Protein AF-A0A3E4Q6G0-F1 (afdb_monomer_lite)

Radius of gyration: 14.7 Å; chains: 1; bounding box: 34×26×39 Å

Sequence (62 aa):
MDNELQCKRCGKPIKGGCYNAPDGPFCVDCWDKKISEKVKYNYEKQALKRLQAIGLGFKKSK

pLDDT: mean 90.2, std 11.76, range [46.47, 97.62]

Foldseek 3Di:
DPPFFAAPPPRDGDPDDWDQFPVGTHHPCCVPPPDDPVRV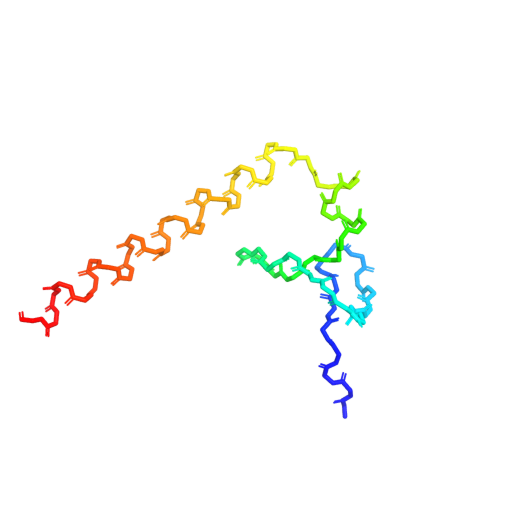VVRVVVVVVVVVVVVVVVVVVD

Organism: Bacteroides uniformis (NCBI:txid820)

Secondary structure (DSSP, 8-state):
-----B-TTT--B--S-EEEETTEEEEHHHHHHHS-HHHHHHHHHHHHHHHHHHHHHHHHT-

Structure (mmCIF, N/CA/C/O backbone):
data_AF-A0A3E4Q6G0-F1
#
_entry.id   AF-A0A3E4Q6G0-F1
#
loop_
_atom_site.group_PDB
_atom_site.id
_atom_site.type_symbol
_atom_site.label_atom_id
_atom_site.label_alt_id
_atom_site.label_comp_id
_atom_site.label_asym_id
_atom_site.label_entity_id
_atom_site.label_seq_id
_atom_site.pdbx_PDB_ins_code
_atom_site.Cartn_x
_atom_site.Cartn_y
_atom_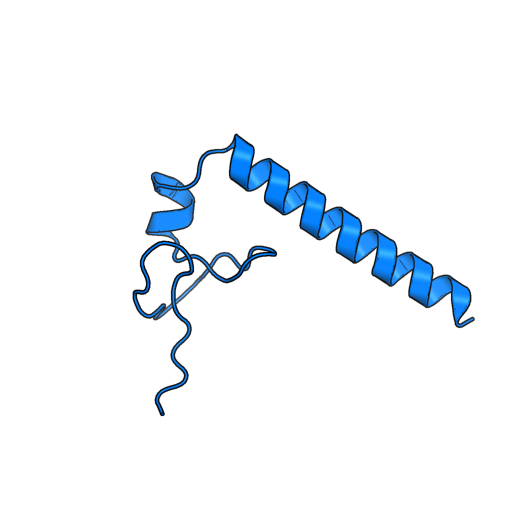site.Cartn_z
_atom_site.occupancy
_atom_site.B_iso_or_equiv
_atom_site.auth_seq_id
_atom_site.auth_comp_id
_atom_site.auth_asym_id
_atom_site.auth_atom_id
_atom_site.pdbx_PDB_model_num
ATOM 1 N N . MET A 1 1 ? 7.142 -17.153 19.243 1.00 46.47 1 MET A N 1
ATOM 2 C CA . MET A 1 1 ? 6.816 -15.776 18.824 1.00 46.47 1 MET A CA 1
ATOM 3 C C . MET A 1 1 ? 5.858 -15.911 17.666 1.00 46.47 1 MET A C 1
ATOM 5 O O . MET A 1 1 ? 6.279 -16.360 16.607 1.00 46.47 1 MET A O 1
ATOM 9 N N . ASP A 1 2 ? 4.579 -15.648 17.897 1.00 59.44 2 ASP A N 1
ATOM 10 C CA . ASP A 1 2 ? 3.561 -15.699 16.853 1.00 59.44 2 ASP A CA 1
ATOM 11 C C . ASP A 1 2 ? 3.882 -14.626 15.805 1.00 59.44 2 ASP A C 1
ATOM 13 O O . ASP A 1 2 ? 3.704 -13.430 16.028 1.00 59.44 2 ASP A O 1
ATOM 17 N N . ASN A 1 3 ? 4.447 -15.061 14.674 1.00 74.81 3 ASN A N 1
ATOM 18 C CA . ASN A 1 3 ? 4.790 -14.236 13.510 1.00 74.81 3 ASN A CA 1
ATOM 19 C C . ASN A 1 3 ? 3.512 -13.878 12.727 1.00 74.81 3 ASN A C 1
ATOM 21 O O . ASN A 1 3 ? 3.413 -14.085 11.518 1.00 74.81 3 ASN A O 1
ATOM 25 N N . GLU A 1 4 ? 2.486 -13.399 13.426 1.00 86.62 4 GLU A N 1
ATOM 26 C CA . GLU A 1 4 ? 1.244 -12.988 12.788 1.00 86.62 4 GLU A CA 1
ATOM 27 C C . GLU A 1 4 ? 1.487 -11.718 11.969 1.00 86.62 4 GLU A C 1
ATOM 29 O O . GLU A 1 4 ? 2.086 -10.748 12.437 1.00 86.62 4 GLU A O 1
ATOM 34 N N . LEU A 1 5 ? 1.011 -11.717 10.724 1.00 91.88 5 LEU A N 1
ATOM 35 C CA . LEU A 1 5 ? 1.099 -10.565 9.836 1.00 91.88 5 LEU A CA 1
ATOM 36 C C . LEU A 1 5 ? 0.327 -9.391 10.455 1.00 91.88 5 LEU A C 1
ATOM 38 O O . LEU A 1 5 ? -0.858 -9.521 10.742 1.00 91.88 5 LEU A O 1
ATOM 42 N N . GLN A 1 6 ? 0.963 -8.235 10.646 1.00 95.31 6 GLN A N 1
ATOM 43 C CA . GLN A 1 6 ? 0.324 -7.075 11.278 1.00 95.31 6 GLN A CA 1
ATOM 44 C C . GLN A 1 6 ? 0.061 -5.959 10.276 1.00 95.31 6 GLN A C 1
ATOM 46 O O . GLN A 1 6 ? 0.906 -5.629 9.447 1.00 95.31 6 GLN A O 1
ATOM 51 N N . CYS A 1 7 ? -1.103 -5.323 10.385 1.00 96.06 7 CYS A N 1
ATOM 52 C CA . CYS A 1 7 ? -1.431 -4.166 9.565 1.00 96.06 7 CYS A CA 1
ATOM 53 C C . CYS A 1 7 ? -0.502 -2.990 9.884 1.00 96.06 7 CYS A C 1
ATOM 55 O O . CYS A 1 7 ? -0.507 -2.467 10.999 1.00 96.06 7 CYS A O 1
ATOM 57 N N . LYS A 1 8 ? 0.198 -2.484 8.869 1.00 95.62 8 LYS A N 1
ATOM 58 C CA . LYS A 1 8 ? 1.122 -1.351 8.965 1.00 95.62 8 LYS A CA 1
ATOM 59 C C . LYS A 1 8 ? 0.476 -0.090 9.543 1.00 95.62 8 LYS A C 1
ATOM 61 O O . LYS A 1 8 ? 1.156 0.704 10.188 1.00 95.62 8 LYS A O 1
ATOM 66 N N . ARG A 1 9 ? -0.830 0.109 9.325 1.00 95.44 9 ARG A N 1
ATOM 67 C CA . ARG A 1 9 ? -1.553 1.290 9.822 1.00 95.44 9 ARG A CA 1
ATOM 68 C C . ARG A 1 9 ? -2.013 1.160 11.267 1.00 95.44 9 ARG A C 1
ATOM 70 O O . ARG A 1 9 ? -1.883 2.122 12.014 1.00 95.44 9 ARG A O 1
ATOM 77 N N . CYS A 1 10 ? -2.651 0.045 11.622 1.00 95.69 10 CYS A N 1
ATOM 78 C CA . CYS A 1 10 ? -3.358 -0.089 12.900 1.00 95.69 10 CYS A CA 1
ATOM 79 C C . CYS A 1 10 ? -2.719 -1.080 13.877 1.00 95.69 10 CYS A C 1
ATOM 81 O O . CYS A 1 10 ? -3.235 -1.224 14.980 1.00 95.69 10 CYS A O 1
ATOM 83 N N . GLY A 1 11 ? -1.658 -1.785 13.477 1.00 94.75 11 GLY A N 1
ATOM 84 C CA . GLY A 1 11 ? -0.938 -2.762 14.300 1.00 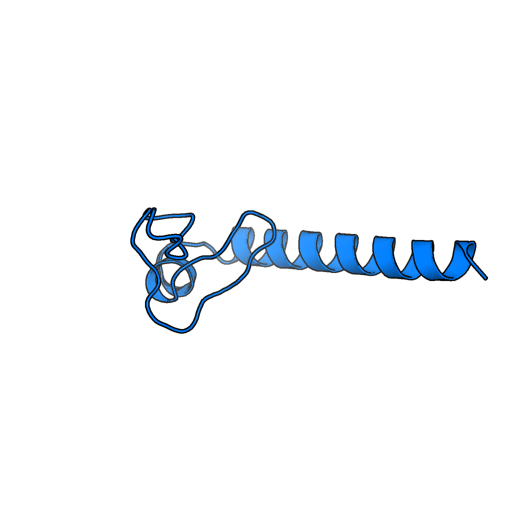94.75 11 GLY A CA 1
ATOM 85 C C . GLY A 1 11 ? -1.698 -4.060 14.583 1.00 94.75 11 GLY A C 1
ATOM 86 O O . GLY A 1 11 ? -1.135 -4.984 15.154 1.00 94.75 11 GLY A O 1
ATOM 87 N N . LYS A 1 12 ? -2.973 -4.165 14.188 1.00 94.75 12 LYS A N 1
ATOM 88 C CA . LYS A 1 12 ? -3.776 -5.366 14.442 1.00 94.75 12 LYS A CA 1
ATOM 89 C C . LYS A 1 12 ? -3.297 -6.547 13.582 1.00 94.75 12 LYS A C 1
ATOM 91 O O . LYS A 1 12 ? -2.964 -6.319 12.411 1.00 94.75 12 LYS A O 1
ATOM 96 N N . PRO A 1 13 ? -3.344 -7.785 14.109 1.00 95.38 13 PRO A N 1
ATOM 97 C CA . PRO A 1 13 ? -3.125 -8.994 13.323 1.00 95.38 13 PRO A CA 1
ATOM 98 C C . PRO A 1 13 ? -4.095 -9.088 12.139 1.00 95.38 13 PRO A C 1
ATOM 100 O O . PRO A 1 13 ? -5.285 -8.779 12.254 1.00 95.38 13 PRO A O 1
ATOM 103 N N . ILE A 1 14 ? -3.581 -9.522 10.997 1.00 94.38 14 ILE A N 1
ATOM 104 C CA . ILE A 1 14 ? -4.314 -9.769 9.762 1.00 94.38 14 ILE A CA 1
ATOM 105 C C . ILE A 1 14 ? -4.622 -11.266 9.708 1.00 94.38 14 ILE A C 1
ATOM 107 O O . ILE A 1 14 ? -3.723 -12.085 9.563 1.00 94.38 14 ILE A O 1
ATOM 111 N N . LYS A 1 15 ? -5.908 -11.616 9.794 1.00 86.94 15 LYS A N 1
ATOM 112 C CA . LYS A 1 15 ? -6.385 -13.011 9.801 1.00 86.94 15 LYS A CA 1
ATOM 113 C C . LYS A 1 15 ? -6.892 -13.507 8.435 1.00 86.94 15 LYS A C 1
ATOM 115 O O . LYS A 1 15 ? -7.438 -14.598 8.349 1.00 86.94 15 LYS A O 1
ATOM 120 N N . GLY A 1 16 ? -6.756 -12.701 7.378 1.00 85.62 16 GLY A N 1
ATOM 121 C CA . GLY A 1 16 ? -7.291 -12.984 6.042 1.00 85.62 16 GLY A CA 1
ATOM 122 C C . GLY A 1 16 ? -6.588 -12.179 4.946 1.00 85.62 16 GLY A C 1
ATOM 123 O O . GLY A 1 16 ? -5.414 -11.845 5.080 1.00 85.62 16 GLY A O 1
ATOM 124 N N . GLY A 1 17 ? -7.305 -11.854 3.866 1.00 90.19 17 GLY A N 1
ATOM 125 C CA . GLY A 1 17 ? -6.760 -11.077 2.748 1.00 90.19 17 GLY A CA 1
ATOM 126 C C . GLY A 1 17 ? -6.161 -9.730 3.179 1.00 90.19 17 GLY A C 1
ATOM 127 O O . GLY A 1 17 ? -6.652 -9.074 4.102 1.00 90.19 17 GLY A O 1
ATOM 128 N N . CYS A 1 18 ? -5.092 -9.311 2.500 1.00 95.44 18 CYS A N 1
ATOM 129 C CA . CYS A 1 18 ? -4.415 -8.047 2.772 1.00 95.44 18 CYS A CA 1
ATOM 130 C C . CYS A 1 18 ? -3.929 -7.363 1.496 1.00 95.44 18 CYS A C 1
ATOM 132 O O . CYS A 1 18 ? -3.724 -8.004 0.466 1.00 95.44 18 CYS A O 1
ATOM 134 N N . TYR A 1 19 ? -3.703 -6.056 1.601 1.00 96.19 19 TYR A N 1
ATOM 135 C CA . TYR A 1 19 ? -3.036 -5.277 0.567 1.00 96.19 19 TYR A CA 1
ATOM 136 C C . TYR A 1 19 ? -1.551 -5.175 0.902 1.00 96.19 19 TYR A C 1
ATOM 138 O O . TYR A 1 19 ? -1.175 -4.535 1.885 1.00 96.19 19 TYR A O 1
ATOM 146 N N . ASN A 1 20 ? -0.706 -5.813 0.093 1.00 93.75 20 ASN A N 1
ATOM 147 C CA . ASN A 1 20 ? 0.741 -5.809 0.284 1.00 93.75 20 ASN A CA 1
ATOM 148 C C . ASN A 1 20 ? 1.379 -4.590 -0.399 1.00 93.75 20 ASN A C 1
ATOM 150 O O . ASN A 1 20 ? 1.828 -4.663 -1.544 1.00 93.75 20 ASN A O 1
ATOM 154 N N . ALA A 1 21 ? 1.376 -3.450 0.286 1.00 95.12 21 ALA A N 1
ATOM 155 C CA . ALA A 1 21 ? 1.973 -2.228 -0.234 1.00 95.12 21 ALA A CA 1
ATOM 156 C C . ALA A 1 21 ? 3.505 -2.213 -0.032 1.00 95.12 21 ALA A C 1
ATOM 158 O O . ALA A 1 21 ? 4.024 -2.903 0.847 1.00 95.12 21 ALA A O 1
ATOM 159 N N . PRO A 1 22 ? 4.247 -1.372 -0.781 1.00 94.25 22 PRO A N 1
ATOM 160 C CA . PRO A 1 22 ? 5.702 -1.235 -0.658 1.00 94.25 22 PRO A CA 1
ATOM 161 C C . PRO A 1 22 ? 6.258 -0.977 0.753 1.00 94.25 22 PRO A C 1
ATOM 163 O O . PRO A 1 22 ? 7.416 -1.331 0.989 1.00 94.25 22 PRO A O 1
ATOM 166 N N . ASP A 1 23 ? 5.459 -0.376 1.643 1.00 90.00 23 ASP A N 1
ATOM 167 C CA . ASP A 1 23 ? 5.814 -0.037 3.035 1.00 90.00 23 ASP A CA 1
ATOM 168 C C . ASP A 1 23 ? 5.361 -1.091 4.063 1.00 90.00 23 ASP A C 1
ATOM 170 O O . ASP A 1 23 ? 5.597 -0.938 5.267 1.00 90.00 23 ASP A O 1
ATOM 174 N N . GLY A 1 24 ? 4.672 -2.135 3.606 1.00 94.25 24 GLY A N 1
ATOM 175 C CA . GLY A 1 24 ? 4.143 -3.211 4.432 1.00 94.25 24 GLY A CA 1
ATOM 176 C C . GLY A 1 24 ? 2.663 -3.512 4.174 1.00 94.25 24 GLY A C 1
ATOM 177 O O . GLY A 1 24 ? 1.975 -2.782 3.455 1.00 94.25 24 GLY A O 1
ATOM 178 N N . PRO A 1 25 ? 2.156 -4.600 4.775 1.00 95.88 25 PRO A N 1
ATOM 179 C CA . PRO A 1 25 ? 0.794 -5.068 4.562 1.00 95.88 25 PRO A CA 1
ATOM 180 C C . PRO A 1 25 ? -0.231 -4.190 5.288 1.00 95.88 25 PRO A C 1
ATOM 182 O O . PRO A 1 25 ? -0.026 -3.766 6.425 1.00 95.88 25 PRO A O 1
ATOM 185 N N . PHE A 1 26 ? -1.382 -3.964 4.665 1.00 97.06 26 PHE A N 1
ATOM 186 C CA . PHE A 1 26 ? -2.537 -3.301 5.268 1.00 97.06 26 PHE A CA 1
ATOM 187 C C . PHE A 1 26 ? -3.719 -4.269 5.329 1.00 97.06 26 PHE A C 1
ATOM 189 O O . PHE A 1 26 ? -3.978 -5.009 4.379 1.00 97.06 26 PHE A O 1
ATOM 196 N N . CYS A 1 27 ? -4.478 -4.236 6.427 1.00 96.31 27 CYS A N 1
ATOM 197 C CA . CYS A 1 27 ? -5.793 -4.870 6.441 1.00 96.31 27 CYS A CA 1
ATOM 198 C C . CYS A 1 27 ? -6.757 -4.117 5.510 1.00 96.31 27 CYS A C 1
ATOM 200 O O . CYS A 1 27 ? -6.608 -2.906 5.307 1.00 96.31 27 CYS A O 1
ATOM 202 N N . VAL A 1 28 ? -7.763 -4.829 4.998 1.00 95.62 28 VAL A N 1
ATOM 203 C CA . VAL A 1 28 ? -8.767 -4.303 4.056 1.00 95.62 28 VAL A CA 1
ATOM 204 C C . VAL A 1 28 ? -9.420 -3.023 4.584 1.00 95.62 28 VAL A C 1
ATOM 206 O O . VAL A 1 28 ? -9.411 -2.002 3.904 1.00 95.62 28 VAL A O 1
ATOM 209 N N . ASP A 1 29 ? -9.852 -3.012 5.850 1.00 95.50 29 ASP A N 1
ATOM 210 C CA . ASP A 1 29 ? -10.474 -1.828 6.457 1.00 95.50 29 ASP A CA 1
ATOM 211 C C . ASP A 1 29 ? -9.580 -0.588 6.445 1.00 95.50 29 ASP A C 1
ATOM 213 O O . ASP A 1 29 ? -10.057 0.527 6.226 1.00 95.50 29 ASP A O 1
ATOM 217 N N . CYS A 1 30 ? -8.286 -0.749 6.738 1.00 96.31 30 CYS A N 1
ATOM 218 C CA . CYS A 1 30 ? -7.381 0.393 6.732 1.00 96.31 30 CYS A CA 1
ATOM 219 C C . CYS A 1 30 ? -7.137 0.870 5.308 1.00 96.31 30 CYS A C 1
ATOM 221 O O . CYS A 1 30 ?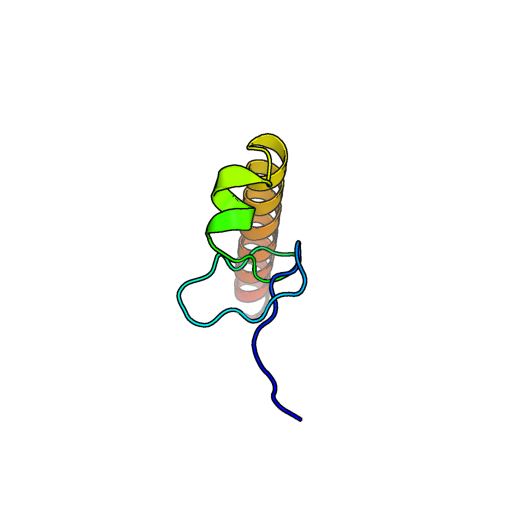 -7.194 2.076 5.082 1.00 96.31 30 CYS A O 1
ATOM 223 N N . TRP A 1 31 ? -6.895 -0.051 4.376 1.00 96.19 31 TRP A N 1
ATOM 224 C CA . TRP A 1 31 ? -6.655 0.290 2.980 1.00 96.19 31 TRP A CA 1
ATOM 225 C C . TRP A 1 31 ? -7.838 1.041 2.366 1.00 96.19 31 TRP A C 1
ATOM 227 O O . TRP A 1 31 ? -7.651 2.128 1.825 1.00 96.19 31 TRP A O 1
ATOM 237 N N . ASP A 1 32 ? -9.055 0.527 2.526 1.00 95.19 32 ASP A N 1
ATOM 238 C CA . ASP A 1 32 ? -10.228 1.084 1.853 1.00 95.19 32 ASP A CA 1
ATOM 239 C C . ASP A 1 32 ? -10.715 2.381 2.502 1.00 95.19 32 ASP A C 1
ATOM 241 O O . ASP A 1 32 ? -11.088 3.315 1.796 1.00 95.19 32 ASP A O 1
ATOM 245 N N . LYS A 1 33 ? -10.681 2.469 3.839 1.00 96.12 33 LYS A N 1
ATOM 246 C CA . LYS A 1 33 ? -11.332 3.568 4.578 1.00 96.12 33 LYS A CA 1
ATOM 247 C C . LYS A 1 33 ? -10.369 4.627 5.106 1.00 96.12 33 LYS A C 1
ATOM 249 O O . LYS A 1 33 ? -10.802 5.728 5.432 1.00 96.12 33 LYS A O 1
ATOM 254 N N . LYS A 1 34 ? -9.087 4.293 5.296 1.00 95.06 34 LYS A N 1
ATOM 255 C CA . LYS A 1 34 ? -8.131 5.143 6.039 1.00 95.06 34 LYS A CA 1
ATOM 256 C C . LYS A 1 34 ? -6.913 5.566 5.231 1.00 95.06 34 LYS A C 1
ATOM 258 O O . LYS A 1 34 ? -6.187 6.451 5.684 1.00 95.06 34 LYS A O 1
ATOM 263 N N . ILE A 1 35 ? -6.663 4.944 4.081 1.00 95.75 35 ILE A N 1
ATOM 264 C CA . ILE A 1 35 ? -5.604 5.350 3.160 1.00 95.75 35 ILE A CA 1
ATOM 265 C C . ILE A 1 35 ? -6.237 6.156 2.032 1.00 95.75 35 ILE A C 1
ATOM 267 O O . ILE A 1 35 ? -7.171 5.702 1.380 1.00 95.75 35 ILE A O 1
ATOM 271 N N . SER A 1 36 ? -5.729 7.366 1.807 1.00 96.81 36 SER A N 1
ATOM 272 C CA . SER A 1 36 ? -6.227 8.228 0.738 1.00 96.81 36 SER A CA 1
ATOM 273 C C . SER A 1 36 ? -5.788 7.727 -0.637 1.00 96.81 36 SER A C 1
ATOM 275 O O . SER A 1 36 ? -4.701 7.166 -0.789 1.00 96.81 36 SER A O 1
ATOM 277 N N . GLU A 1 37 ? -6.587 8.015 -1.664 1.00 97.06 37 GLU A N 1
ATOM 278 C CA . GLU A 1 37 ? -6.279 7.654 -3.056 1.00 97.06 37 GLU A CA 1
ATOM 279 C C . GLU A 1 37 ? -4.915 8.191 -3.514 1.00 97.06 37 GLU A C 1
ATOM 281 O O . GLU A 1 37 ? -4.148 7.486 -4.166 1.00 97.06 37 GLU A O 1
ATOM 286 N N . LYS A 1 38 ? -4.537 9.402 -3.076 1.00 97.56 38 LYS A N 1
ATOM 287 C CA . LYS A 1 38 ? -3.204 9.972 -3.341 1.00 97.56 38 LYS A CA 1
ATOM 288 C C . LYS A 1 38 ? -2.075 9.084 -2.805 1.00 97.56 38 LYS A C 1
ATOM 290 O O . LYS A 1 38 ? -1.048 8.930 -3.462 1.00 97.56 38 LYS A O 1
ATOM 295 N N . VAL A 1 39 ? -2.244 8.512 -1.612 1.00 96.44 39 VAL A N 1
ATOM 296 C CA . VAL A 1 39 ? -1.252 7.609 -1.013 1.00 96.44 39 VAL A CA 1
ATOM 297 C C . VAL A 1 39 ? -1.243 6.263 -1.739 1.00 96.44 39 VAL A C 1
ATOM 299 O O . VAL A 1 39 ? -0.161 5.780 -2.070 1.00 96.44 39 VAL A O 1
ATOM 302 N N . LYS A 1 40 ? -2.411 5.697 -2.073 1.00 96.75 40 LYS A N 1
ATOM 303 C CA . LYS A 1 40 ? -2.508 4.455 -2.863 1.00 96.75 40 LYS A CA 1
ATOM 304 C C . LYS A 1 40 ? -1.806 4.588 -4.217 1.00 96.75 40 LYS A C 1
ATOM 306 O O . LYS A 1 40 ? -0.988 3.744 -4.569 1.00 96.75 40 LYS A O 1
ATOM 311 N N . TYR A 1 41 ? -2.026 5.697 -4.917 1.00 97.19 41 TYR A N 1
ATOM 312 C CA . TYR A 1 41 ? -1.365 5.996 -6.187 1.00 97.19 41 TYR A CA 1
ATOM 313 C C . TYR A 1 41 ? 0.160 6.125 -6.054 1.00 97.19 41 TYR A C 1
ATOM 315 O O . TYR A 1 41 ? 0.923 5.636 -6.889 1.00 97.19 41 TYR A O 1
ATOM 323 N N . ASN A 1 42 ? 0.643 6.740 -4.971 1.00 97.62 42 ASN A N 1
ATOM 324 C CA . ASN A 1 42 ? 2.078 6.781 -4.694 1.00 97.62 42 ASN A CA 1
ATOM 325 C C . ASN A 1 42 ? 2.654 5.382 -4.421 1.00 97.62 42 ASN A C 1
ATOM 327 O O . ASN A 1 42 ? 3.785 5.109 -4.827 1.00 97.62 42 ASN A O 1
ATOM 331 N N . TYR A 1 43 ? 1.902 4.495 -3.765 1.00 97.38 43 TYR A N 1
ATOM 332 C CA . TYR A 1 43 ? 2.307 3.101 -3.584 1.00 97.38 43 TYR A CA 1
ATOM 333 C C . TYR A 1 43 ? 2.369 2.334 -4.901 1.00 97.38 43 TYR A C 1
ATOM 335 O O . TYR A 1 43 ? 3.363 1.650 -5.146 1.00 97.38 43 TYR A O 1
ATOM 343 N N . GLU A 1 44 ? 1.384 2.505 -5.778 1.00 96.38 44 GLU A N 1
ATOM 344 C CA . GLU A 1 44 ? 1.402 1.919 -7.121 1.00 96.38 44 GLU A CA 1
ATOM 345 C C . GLU A 1 44 ? 2.648 2.360 -7.904 1.00 96.38 44 GLU A C 1
ATOM 347 O O . GLU A 1 44 ? 3.412 1.523 -8.388 1.00 96.38 44 GLU A O 1
ATOM 352 N N . LYS A 1 45 ? 2.943 3.667 -7.935 1.00 97.56 45 LYS A N 1
ATOM 353 C CA . LYS A 1 45 ? 4.157 4.199 -8.579 1.00 97.56 45 LYS A CA 1
ATOM 354 C C . LYS A 1 45 ? 5.438 3.571 -8.046 1.00 97.56 45 LYS A C 1
ATOM 356 O O . LYS A 1 45 ? 6.349 3.275 -8.818 1.00 97.56 45 LYS A O 1
ATOM 361 N N . GLN A 1 46 ? 5.541 3.402 -6.731 1.00 97.06 46 GLN A N 1
ATOM 362 C CA . GLN A 1 46 ? 6.707 2.772 -6.117 1.00 97.06 46 GLN A CA 1
ATOM 363 C C . GLN A 1 46 ? 6.823 1.296 -6.504 1.00 97.06 46 GLN A C 1
ATOM 365 O O . GLN A 1 46 ? 7.919 0.849 -6.844 1.00 97.06 46 GLN A O 1
ATOM 370 N N . ALA A 1 47 ? 5.712 0.557 -6.502 1.00 96.00 47 ALA A N 1
ATOM 371 C CA . ALA A 1 47 ? 5.684 -0.838 -6.927 1.00 96.00 47 ALA A CA 1
ATOM 372 C C . ALA A 1 47 ? 6.134 -0.982 -8.390 1.00 96.00 47 ALA A C 1
ATOM 374 O O . ALA A 1 47 ? 7.037 -1.766 -8.680 1.00 96.00 47 ALA A O 1
ATOM 375 N N . LEU A 1 48 ? 5.603 -0.150 -9.292 1.00 96.25 48 LEU A N 1
ATOM 376 C CA . LEU A 1 48 ? 5.988 -0.139 -10.705 1.00 96.25 48 LEU A CA 1
ATOM 377 C C . LEU A 1 48 ? 7.472 0.195 -10.906 1.00 96.25 48 LEU A C 1
ATOM 379 O O . LEU A 1 48 ? 8.149 -0.481 -11.678 1.00 96.25 48 L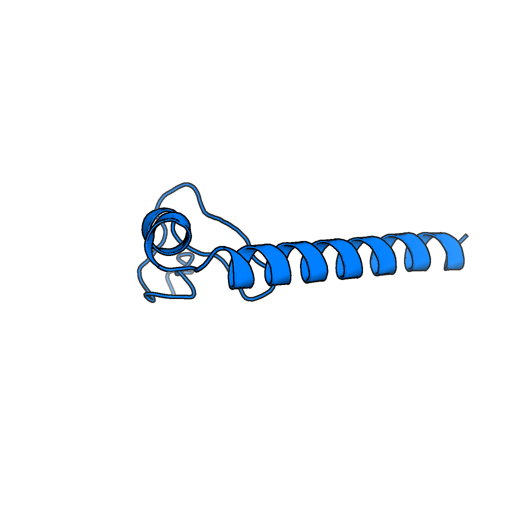EU A O 1
ATOM 383 N N . LYS A 1 49 ? 8.021 1.175 -10.174 1.00 95.75 49 LYS A N 1
ATOM 384 C CA . LYS A 1 49 ? 9.462 1.491 -10.224 1.00 95.75 49 LYS A CA 1
ATOM 385 C C . LYS A 1 49 ? 10.333 0.318 -9.773 1.00 95.75 49 LYS A C 1
ATOM 387 O O . LYS A 1 49 ? 11.356 0.047 -10.400 1.00 95.75 49 LYS A O 1
ATOM 392 N N . ARG A 1 50 ? 9.939 -0.390 -8.707 1.00 93.94 50 ARG A N 1
ATOM 393 C CA . ARG A 1 50 ? 10.652 -1.592 -8.238 1.00 93.94 50 ARG A CA 1
ATOM 394 C C . ARG A 1 50 ? 10.617 -2.693 -9.302 1.00 93.94 50 ARG A C 1
ATOM 396 O O . ARG A 1 50 ? 11.661 -3.257 -9.612 1.00 93.94 50 ARG A O 1
ATOM 403 N N . LEU A 1 51 ? 9.457 -2.939 -9.916 1.00 92.94 51 LEU A N 1
ATOM 404 C CA . LEU A 1 51 ? 9.313 -3.909 -11.010 1.00 92.94 51 LEU A CA 1
ATOM 405 C C . LEU A 1 51 ? 10.166 -3.539 -12.231 1.00 92.94 51 LEU A C 1
ATOM 407 O O . LEU A 1 51 ? 10.846 -4.397 -12.791 1.00 92.94 51 LEU A O 1
ATOM 411 N N . GLN A 1 52 ? 10.193 -2.259 -12.606 1.00 95.19 52 GLN A N 1
ATOM 412 C CA . GLN A 1 52 ? 11.050 -1.761 -13.681 1.00 95.19 52 GLN A CA 1
ATOM 413 C C . GLN A 1 52 ? 12.534 -2.016 -13.378 1.00 95.19 52 GLN A C 1
ATOM 415 O O . GLN A 1 52 ? 13.255 -2.515 -14.241 1.00 95.19 52 GLN A O 1
ATOM 420 N N . ALA A 1 53 ? 12.991 -1.711 -12.160 1.00 93.00 53 ALA A N 1
ATOM 421 C CA . ALA A 1 53 ? 14.375 -1.939 -11.746 1.00 93.00 53 ALA A CA 1
ATOM 422 C C . ALA A 1 53 ? 14.754 -3.428 -11.793 1.00 93.00 53 ALA A C 1
ATOM 424 O O . ALA A 1 53 ? 15.821 -3.767 -12.303 1.00 93.00 53 ALA A O 1
ATOM 425 N N . ILE A 1 54 ? 13.859 -4.311 -11.336 1.00 91.25 54 ILE A N 1
ATOM 426 C CA . ILE A 1 54 ? 14.035 -5.766 -11.429 1.00 91.25 54 ILE A CA 1
ATOM 427 C C . ILE A 1 54 ? 14.195 -6.184 -12.896 1.00 91.25 54 ILE A C 1
ATOM 429 O O . ILE A 1 54 ? 15.178 -6.836 -13.245 1.00 91.25 54 ILE A O 1
ATOM 433 N N . GLY A 1 55 ? 13.290 -5.753 -13.780 1.00 90.25 55 GLY A N 1
ATOM 434 C CA . GLY A 1 55 ? 13.355 -6.072 -15.210 1.00 90.25 55 GLY A CA 1
ATOM 435 C C . GLY A 1 55 ? 14.627 -5.564 -15.904 1.00 90.25 55 GLY A C 1
ATOM 436 O O . GLY A 1 55 ? 15.174 -6.245 -16.771 1.00 90.25 55 GLY A O 1
ATOM 437 N N . LEU A 1 56 ? 15.139 -4.393 -15.510 1.00 87.62 56 LEU A N 1
ATOM 438 C CA . LEU A 1 56 ? 16.422 -3.871 -15.995 1.00 87.62 56 LEU A CA 1
ATOM 439 C C . LEU A 1 56 ? 17.613 -4.685 -15.475 1.00 87.62 56 LEU A C 1
ATOM 441 O O . LEU A 1 56 ? 18.558 -4.916 -16.227 1.00 87.62 56 LEU A O 1
ATOM 445 N N . GLY A 1 57 ? 17.563 -5.138 -14.220 1.00 82.94 57 GLY A N 1
ATOM 446 C CA . GLY A 1 57 ? 18.555 -6.046 -13.643 1.00 82.94 57 GLY A CA 1
ATOM 447 C 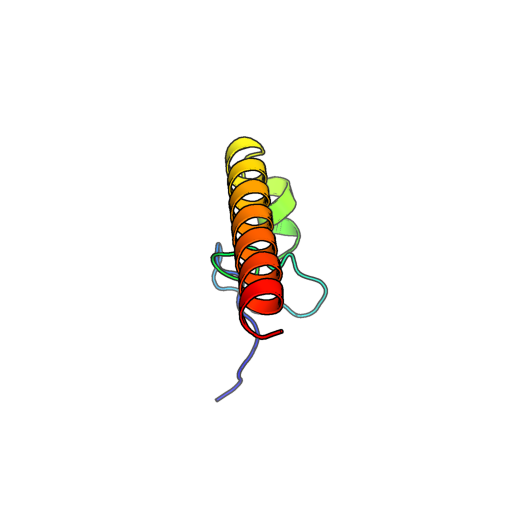C . GLY A 1 57 ? 18.657 -7.351 -14.432 1.00 82.94 57 GLY A C 1
ATOM 448 O O . GLY A 1 57 ? 19.750 -7.727 -14.842 1.00 82.94 57 GLY A O 1
ATOM 449 N N . PHE A 1 58 ? 17.517 -7.965 -14.767 1.00 76.62 58 PHE A N 1
ATOM 450 C CA . PHE A 1 58 ? 17.471 -9.170 -15.606 1.00 76.62 58 PHE A CA 1
ATOM 451 C C . PHE A 1 58 ? 18.120 -8.987 -16.987 1.00 76.62 58 PHE A C 1
ATOM 453 O O . PHE A 1 58 ? 18.727 -9.924 -17.499 1.00 76.62 58 PHE A O 1
ATOM 460 N N . LYS A 1 59 ? 18.020 -7.797 -17.596 1.00 66.19 59 LYS A N 1
ATOM 461 C CA . LYS A 1 59 ? 18.658 -7.507 -18.893 1.00 66.19 59 LYS A CA 1
ATOM 462 C C . LYS A 1 59 ? 20.178 -7.358 -18.810 1.00 66.19 59 LYS A C 1
ATOM 464 O O . LYS A 1 59 ? 20.839 -7.588 -19.811 1.00 66.19 59 LYS A O 1
ATOM 469 N N . LYS A 1 60 ? 20.723 -6.951 -17.659 1.00 61.69 60 LYS A N 1
ATOM 470 C CA . LYS A 1 60 ? 22.175 -6.782 -17.459 1.00 61.69 60 LYS A CA 1
ATOM 471 C C . LYS A 1 60 ? 22.903 -8.087 -17.134 1.00 61.69 60 LYS A C 1
ATOM 473 O O . LYS A 1 60 ? 24.120 -8.128 -17.235 1.00 61.69 60 LYS A O 1
ATOM 478 N N . SER A 1 61 ? 22.173 -9.119 -16.717 1.00 60.28 61 SER A N 1
ATOM 479 C CA . SER A 1 61 ? 22.716 -10.442 -16.377 1.00 60.28 61 SER A CA 1
ATOM 480 C C . SER A 1 61 ? 22.645 -11.450 -17.533 1.00 60.28 61 SER A C 1
ATOM 482 O O . SER A 1 61 ? 22.853 -12.638 -17.298 1.00 60.28 61 SER A O 1
ATOM 484 N N . LYS A 1 62 ? 22.309 -10.997 -18.747 1.00 51.53 62 LYS A N 1
ATOM 485 C CA . LYS A 1 62 ? 22.266 -11.800 -19.974 1.00 51.53 62 LYS A CA 1
ATOM 486 C C . LYS A 1 62 ? 23.417 -11.450 -20.902 1.00 51.53 62 LYS A C 1
ATOM 488 O O . LYS A 1 62 ? 23.775 -10.254 -20.942 1.00 51.53 62 LYS A O 1
#